Protein AF-A0AAN8TFN9-F1 (afdb_monomer)

Organism: Solanum bulbocastanum (NCBI:txid147425)

Radius of gyration: 27.23 Å; Cα contacts (8 Å, |Δi|>4): 64; chains: 1; bounding box: 57×59×62 Å

Sequence (134 aa):
MENHVVEDLFELTRYTKGKLPFRYFGVPITAKRLSAVDCEILVDKMVAKVKVWGLRDLSYVGRVHASRWRINTHSGETKNKKGKKIASKSLHYFPLKPRLQRLFMSTKTSTLMTWHKDERVDDGIMRHPADSMA

Mean predicted aligned error: 18.14 Å

Foldseek 3Di:
DPVVVVVVCCVVVVDDDDQDPDDDLQAGPDPDDDDPVSCVSVVVVVVVVVCVLVVDPQDPVRVCVPDQFHADPPPRDQADPVRDGHGDDDDDPDPVPVVVVVQCVDPVRVCVVCCCPPVDDPPVDDDDPVPDPD

Structure (mmCIF, N/CA/C/O backbone):
data_AF-A0AAN8TFN9-F1
#
_entry.id   AF-A0AAN8TFN9-F1
#
loop_
_atom_site.group_PDB
_atom_site.id
_atom_site.type_symbol
_atom_site.label_atom_id
_atom_site.label_alt_id
_atom_site.label_comp_id
_atom_site.label_asym_id
_atom_site.label_entity_id
_atom_site.label_seq_id
_atom_site.pdbx_PDB_ins_code
_atom_site.Cartn_x
_atom_site.Cartn_y
_atom_site.Cartn_z
_atom_site.occupancy
_atom_site.B_iso_or_equiv
_atom_site.auth_seq_id
_atom_site.auth_comp_id
_atom_site.auth_asym_id
_atom_site.auth_atom_id
_atom_site.pdbx_PDB_model_num
ATOM 1 N N . MET A 1 1 ? -20.508 29.455 14.347 1.00 45.94 1 MET A N 1
ATOM 2 C CA . MET A 1 1 ? -21.409 28.794 15.314 1.00 45.94 1 MET A CA 1
ATOM 3 C C . MET A 1 1 ? -20.756 27.641 16.079 1.00 45.94 1 MET A C 1
ATOM 5 O O . MET A 1 1 ? -21.313 27.253 17.080 1.00 45.94 1 MET A O 1
ATOM 9 N N . GLU A 1 2 ? -19.579 27.115 15.728 1.00 59.50 2 GLU A N 1
ATOM 10 C CA . GLU A 1 2 ? -19.020 25.947 16.451 1.00 59.50 2 GLU A CA 1
ATOM 11 C C . GLU A 1 2 ? -18.183 26.280 17.701 1.00 59.50 2 GLU A C 1
ATOM 13 O O . GLU A 1 2 ? -18.017 25.424 18.559 1.00 59.50 2 GLU A O 1
ATOM 18 N N . ASN A 1 3 ? -17.666 27.509 17.839 1.00 64.06 3 ASN A N 1
ATOM 19 C CA . ASN A 1 3 ? -16.722 27.830 18.921 1.00 64.06 3 ASN A CA 1
ATOM 20 C C . ASN A 1 3 ? -17.387 27.981 20.302 1.00 64.06 3 ASN A C 1
ATOM 22 O O . ASN A 1 3 ? -16.852 27.455 21.265 1.00 64.06 3 ASN A O 1
ATOM 26 N N . HIS A 1 4 ? -18.582 28.584 20.385 1.00 74.69 4 HIS A N 1
ATOM 27 C CA . HIS A 1 4 ? -19.282 28.778 21.667 1.00 74.69 4 HIS A CA 1
ATOM 28 C C . HIS A 1 4 ? -19.611 27.458 22.383 1.00 74.69 4 HIS A C 1
ATOM 30 O O . HIS A 1 4 ? -19.352 27.320 23.568 1.00 74.69 4 HIS A O 1
ATOM 36 N N . VAL A 1 5 ? -20.054 26.438 21.637 1.00 80.31 5 VAL A N 1
ATOM 37 C CA . VAL A 1 5 ? -20.330 25.096 22.180 1.00 80.31 5 VAL A CA 1
ATOM 38 C C . VAL A 1 5 ? -19.069 24.453 22.757 1.00 80.31 5 VAL A C 1
ATOM 40 O O . VAL A 1 5 ? -19.132 23.705 23.725 1.00 80.31 5 VAL A O 1
ATOM 43 N N . VAL A 1 6 ? -17.909 24.717 22.152 1.00 76.44 6 VAL A N 1
ATOM 44 C CA . VAL A 1 6 ? -16.627 24.174 22.607 1.00 76.44 6 VAL A CA 1
ATOM 45 C C . VAL A 1 6 ? -16.151 24.891 23.875 1.00 76.44 6 VAL A C 1
ATOM 47 O O . VAL A 1 6 ? -15.620 24.225 24.760 1.00 76.44 6 VAL A O 1
ATOM 50 N N . GLU A 1 7 ? -16.368 26.206 23.976 1.00 77.94 7 GLU A N 1
ATOM 51 C CA . GLU A 1 7 ? -16.127 26.999 25.191 1.00 77.94 7 GLU A CA 1
ATOM 52 C C . GLU A 1 7 ? -16.989 26.496 26.367 1.00 77.94 7 GLU A C 1
ATOM 54 O O . GLU A 1 7 ? -16.440 26.124 27.406 1.00 77.94 7 GLU A O 1
ATOM 59 N N . ASP A 1 8 ? -18.306 26.366 26.166 1.00 82.56 8 ASP A N 1
ATOM 60 C CA . ASP A 1 8 ? -19.257 25.916 27.197 1.00 82.56 8 ASP A CA 1
ATOM 61 C C . ASP A 1 8 ? -18.915 24.509 27.720 1.00 82.56 8 ASP A C 1
ATOM 63 O O . ASP A 1 8 ? -19.041 24.198 28.908 1.00 82.56 8 ASP A O 1
ATOM 67 N N . LEU A 1 9 ? -18.430 23.634 26.835 1.00 81.38 9 LEU A N 1
ATOM 68 C CA . LEU A 1 9 ? -18.046 22.267 27.180 1.00 81.38 9 LEU A CA 1
ATOM 69 C C . LEU A 1 9 ? -16.765 22.233 28.027 1.00 81.38 9 LEU A C 1
ATOM 71 O O . LEU A 1 9 ? -16.638 21.376 28.906 1.00 81.38 9 LEU A O 1
ATOM 75 N N . PHE A 1 10 ? -15.831 23.168 27.823 1.00 81.00 10 PHE A N 1
ATOM 76 C CA . PHE A 1 10 ? -14.652 23.299 28.686 1.00 81.00 10 PHE A CA 1
ATOM 77 C C . PHE A 1 10 ? -15.003 23.857 30.064 1.00 81.00 10 PHE A C 1
ATOM 79 O O . PHE A 1 10 ? -14.483 23.348 31.062 1.00 81.00 10 PHE A O 1
ATOM 86 N N . GLU A 1 11 ? -15.917 24.826 30.139 1.00 83.50 11 GLU A N 1
ATOM 87 C CA . GLU A 1 11 ? -16.397 25.357 31.420 1.00 83.50 11 GLU A CA 1
ATOM 88 C C . GLU A 1 11 ? -17.139 24.293 32.239 1.00 83.50 11 GLU A C 1
ATOM 90 O O . GLU A 1 11 ? -16.880 24.134 33.436 1.00 83.50 11 GLU A O 1
ATOM 95 N N . LEU A 1 12 ? -18.000 23.500 31.592 1.00 85.62 12 LEU A N 1
ATOM 96 C CA . LEU A 1 12 ? -18.797 22.472 32.262 1.00 85.62 12 LEU A CA 1
ATOM 97 C C . LEU A 1 12 ? -17.958 21.271 32.717 1.00 85.62 12 LEU A C 1
ATOM 99 O O . LEU A 1 12 ? -18.158 20.740 33.810 1.00 85.62 12 LEU A O 1
ATOM 103 N N . THR A 1 13 ? -17.024 20.816 31.879 1.00 86.00 13 THR A N 1
ATOM 104 C CA . THR A 1 13 ? -16.286 19.568 32.132 1.00 86.00 13 THR A CA 1
ATOM 105 C C . THR A 1 13 ? -14.965 19.769 32.876 1.00 86.00 13 THR A C 1
ATOM 107 O O . THR A 1 13 ? -14.385 18.791 33.345 1.00 86.00 13 THR A O 1
ATOM 110 N N . ARG A 1 14 ? -14.480 21.017 32.997 1.00 84.31 14 ARG A N 1
ATOM 111 C CA . ARG A 1 14 ? -13.170 21.397 33.571 1.00 84.31 14 ARG A CA 1
ATOM 112 C C . ARG A 1 14 ? -11.957 20.715 32.928 1.00 84.31 14 ARG A C 1
ATOM 114 O O . ARG A 1 14 ? -10.843 20.815 33.445 1.00 84.31 14 ARG A O 1
ATOM 121 N N . TYR A 1 15 ? -12.142 20.025 31.807 1.00 82.38 15 TYR A N 1
ATOM 122 C CA . TYR A 1 15 ? -11.042 19.442 31.056 1.00 82.38 15 TYR A CA 1
ATOM 123 C C . TYR A 1 15 ? -10.401 20.493 30.159 1.00 82.38 15 TYR A C 1
ATOM 125 O O . TYR A 1 15 ? -11.074 21.320 29.552 1.00 82.38 15 TYR A O 1
ATOM 133 N N . THR A 1 16 ? -9.077 20.439 30.036 1.00 76.56 16 THR A N 1
ATOM 134 C CA . THR A 1 16 ? -8.348 21.287 29.095 1.00 76.56 16 THR A CA 1
ATOM 135 C C . THR A 1 16 ? -8.307 20.633 27.718 1.00 76.56 16 THR A C 1
ATOM 137 O O . THR A 1 16 ? -8.216 19.409 27.577 1.00 76.56 16 THR A O 1
ATOM 140 N N . LYS A 1 17 ? -8.354 21.451 26.663 1.00 78.12 17 LYS A N 1
ATOM 141 C CA . LYS A 1 17 ? -8.195 20.973 25.287 1.00 78.12 17 LYS A CA 1
ATOM 142 C C . LYS A 1 17 ? -6.787 20.413 25.074 1.00 78.12 17 LYS A C 1
ATOM 144 O O . LYS A 1 17 ? -5.846 21.154 24.801 1.00 78.12 17 LYS A O 1
ATOM 149 N N . GLY A 1 18 ? -6.642 19.097 25.176 1.00 73.88 18 GLY A N 1
ATOM 150 C CA . GLY A 1 18 ? -5.388 18.405 24.889 1.00 73.88 18 GLY A CA 1
ATOM 151 C C . GLY A 1 18 ? -5.105 18.271 23.388 1.00 73.88 18 GLY A C 1
ATOM 152 O O . GLY A 1 18 ? -6.014 18.268 22.554 1.00 73.88 18 GLY A O 1
ATOM 153 N N . LYS A 1 19 ? -3.827 18.109 23.027 1.00 72.56 19 LYS A N 1
ATOM 154 C CA . LYS A 1 19 ? -3.415 17.674 21.683 1.00 72.56 19 LYS A CA 1
ATOM 155 C C . LYS A 1 19 ? -3.254 16.156 21.692 1.00 72.56 19 LYS A C 1
ATOM 157 O O . LYS A 1 19 ? -2.574 15.621 22.562 1.00 72.56 19 LYS A O 1
ATOM 162 N N . LEU A 1 20 ? -3.866 15.470 20.726 1.00 76.31 20 LEU A N 1
ATOM 163 C CA . LEU A 1 20 ? -3.787 14.013 20.624 1.00 76.31 20 LEU A CA 1
ATOM 164 C C . LEU A 1 20 ? -2.307 13.572 20.538 1.00 76.31 20 LEU A C 1
ATOM 166 O O . LEU A 1 20 ? -1.593 14.054 19.653 1.00 76.31 20 LEU A O 1
ATOM 170 N N . PRO A 1 21 ? -1.827 12.670 21.418 1.00 77.00 21 PRO A N 1
ATOM 171 C CA . PRO A 1 21 ? -0.413 12.291 21.462 1.00 77.00 21 PRO A CA 1
ATOM 172 C C . PRO A 1 21 ? -0.004 11.363 20.307 1.00 77.00 21 PRO A C 1
ATOM 174 O O . PRO A 1 21 ? 1.178 11.081 20.123 1.00 77.00 21 PRO A O 1
ATOM 177 N N . PHE A 1 22 ? -0.963 10.888 19.507 1.00 73.88 22 PHE A N 1
ATOM 178 C CA . PHE A 1 22 ? -0.708 9.961 18.412 1.00 73.88 22 PHE A CA 1
ATOM 179 C C . PHE A 1 22 ? -0.195 10.683 17.160 1.00 73.88 22 PHE A C 1
ATOM 181 O O . PHE A 1 22 ? -0.873 11.519 16.556 1.00 73.88 22 PHE A O 1
ATOM 188 N N . ARG A 1 23 ? 1.021 10.315 16.747 1.00 78.69 23 ARG A N 1
ATOM 189 C CA . ARG A 1 23 ? 1.664 10.766 15.508 1.00 78.69 23 ARG A CA 1
ATOM 190 C C . ARG A 1 23 ? 1.975 9.565 14.620 1.00 78.69 23 ARG A C 1
ATOM 192 O O . ARG A 1 23 ? 2.569 8.597 15.088 1.00 78.69 23 ARG A O 1
ATOM 199 N N . TYR A 1 24 ? 1.656 9.650 13.332 1.00 80.50 24 TYR A N 1
ATOM 200 C CA . TYR A 1 24 ? 2.025 8.644 12.335 1.00 80.50 24 TYR A CA 1
ATOM 201 C C . TYR A 1 24 ? 3.134 9.191 11.446 1.00 80.50 24 TYR A C 1
ATOM 203 O O . TYR A 1 24 ? 3.021 10.281 10.894 1.00 80.50 24 TYR A O 1
ATOM 211 N N . PHE A 1 25 ? 4.260 8.480 11.373 1.00 74.38 25 PHE A N 1
ATOM 212 C CA . PHE A 1 25 ? 5.480 8.972 10.721 1.00 74.38 25 PHE A CA 1
ATOM 213 C C . PHE A 1 25 ? 5.921 10.380 11.169 1.00 74.38 25 PHE A C 1
ATOM 215 O O . PHE A 1 25 ? 6.666 11.056 10.470 1.00 74.38 25 PHE A O 1
ATOM 222 N N . GLY A 1 26 ? 5.587 10.798 12.395 1.00 75.62 26 GLY A N 1
ATOM 223 C CA . GLY A 1 26 ? 5.920 12.122 12.944 1.00 75.62 26 GLY A CA 1
ATOM 224 C C . GLY A 1 26 ? 4.886 13.215 12.657 1.00 75.62 26 GLY A C 1
ATOM 225 O O . GLY A 1 26 ? 4.952 14.265 13.298 1.00 75.62 26 GLY A O 1
ATOM 226 N N . VAL A 1 27 ? 3.907 12.931 11.796 1.00 80.38 27 VAL A N 1
ATOM 227 C CA . VAL A 1 27 ? 2.790 13.814 11.444 1.00 80.38 27 VAL A CA 1
ATOM 228 C C . VAL A 1 27 ? 1.629 13.582 12.423 1.00 80.38 27 VAL A C 1
ATOM 230 O O . VAL A 1 27 ? 1.332 12.425 12.743 1.00 80.38 27 VAL A O 1
ATOM 233 N N . PRO A 1 28 ? 0.983 14.635 12.956 1.00 77.94 28 PRO A N 1
ATOM 234 C CA . PRO A 1 28 ? -0.167 14.481 13.843 1.00 77.94 28 PRO A CA 1
ATOM 235 C C . PRO A 1 28 ? -1.348 13.825 13.112 1.00 77.94 28 PRO A C 1
ATOM 237 O O . PRO A 1 28 ? -1.711 14.229 12.010 1.00 77.94 28 PRO A O 1
ATOM 240 N N . ILE A 1 29 ? -1.961 12.814 13.733 1.00 76.69 29 ILE A N 1
ATOM 241 C CA . ILE A 1 29 ? -3.156 12.162 13.183 1.00 76.69 29 ILE A CA 1
ATOM 242 C C . ILE A 1 29 ? -4.369 12.990 13.613 1.00 76.69 29 ILE A C 1
ATOM 244 O O . ILE A 1 29 ? -4.888 12.828 14.715 1.00 76.69 29 ILE A O 1
ATOM 248 N N . THR A 1 30 ? -4.796 13.927 12.771 1.00 75.31 30 THR A N 1
ATOM 249 C CA . THR A 1 30 ? -5.973 14.768 13.028 1.00 75.31 30 THR A CA 1
ATOM 250 C C . THR A 1 30 ? -6.972 14.657 11.888 1.00 75.31 30 THR A C 1
ATOM 252 O O . THR A 1 30 ? -6.570 14.556 10.737 1.00 75.31 30 THR A O 1
ATOM 255 N N . ALA A 1 31 ? -8.269 14.768 12.186 1.00 71.06 31 ALA A N 1
ATOM 256 C CA . ALA A 1 31 ? -9.323 14.824 11.163 1.00 71.06 31 ALA A CA 1
ATOM 257 C C . ALA A 1 31 ? -9.297 16.122 10.325 1.00 71.06 31 ALA A C 1
ATOM 259 O O . ALA A 1 31 ? -10.002 16.243 9.327 1.00 71.06 31 ALA A O 1
ATOM 260 N N . LYS A 1 32 ? -8.490 17.109 10.735 1.00 75.69 32 LYS A N 1
ATOM 261 C CA . LYS A 1 32 ? -8.277 18.359 10.003 1.00 75.69 32 LYS A CA 1
ATOM 262 C C . LYS A 1 32 ? -7.329 18.136 8.826 1.00 75.69 32 LYS A C 1
ATOM 264 O O . LYS A 1 32 ? -6.440 17.290 8.891 1.00 75.69 32 LYS A O 1
ATOM 269 N N . ARG A 1 33 ? -7.494 18.939 7.770 1.00 75.88 33 ARG A N 1
ATOM 270 C CA . ARG A 1 33 ? -6.566 18.957 6.630 1.00 75.88 33 ARG A CA 1
ATOM 271 C C . ARG A 1 33 ? -5.158 19.292 7.128 1.00 75.88 33 ARG A C 1
ATOM 273 O O . ARG A 1 33 ? -4.980 20.290 7.820 1.00 75.88 33 ARG A O 1
ATOM 280 N N . LEU A 1 34 ? -4.189 18.451 6.770 1.00 77.75 34 LEU A N 1
ATOM 281 C CA . LEU A 1 34 ? -2.779 18.656 7.096 1.00 77.75 34 LEU A CA 1
ATOM 282 C C . LEU A 1 34 ? -2.253 19.909 6.392 1.00 77.75 34 LEU A C 1
ATOM 284 O O . LEU A 1 34 ? -2.520 20.108 5.202 1.00 77.75 34 LEU A O 1
ATOM 288 N N . SER A 1 35 ? -1.519 20.747 7.124 1.00 81.12 35 SER A N 1
ATOM 289 C CA . SER A 1 35 ? -0.828 21.898 6.541 1.00 81.12 35 SER A CA 1
ATOM 290 C C . SER A 1 35 ? 0.480 21.463 5.874 1.00 81.12 35 SER A C 1
ATOM 292 O O . SER A 1 35 ? 1.017 20.398 6.177 1.00 81.12 35 SER A O 1
ATOM 294 N N . ALA A 1 36 ? 1.028 22.294 4.981 1.00 80.94 36 ALA A N 1
ATOM 295 C CA . ALA A 1 36 ? 2.335 22.025 4.375 1.00 80.94 36 ALA A CA 1
ATOM 296 C C . ALA A 1 36 ? 3.436 21.861 5.441 1.00 80.94 36 ALA A C 1
ATOM 298 O O . ALA A 1 36 ? 4.255 20.954 5.346 1.00 80.94 36 ALA A O 1
ATOM 299 N N . VAL A 1 37 ? 3.370 22.659 6.513 1.00 82.31 37 VAL A N 1
ATOM 300 C CA . VAL A 1 37 ? 4.305 22.608 7.648 1.00 82.31 37 VAL A CA 1
ATOM 301 C C . VAL A 1 37 ? 4.239 21.263 8.380 1.00 82.31 37 VAL A C 1
ATOM 303 O O . VAL A 1 37 ? 5.268 20.736 8.797 1.00 82.31 37 VAL A O 1
ATOM 306 N N . ASP A 1 38 ? 3.052 20.658 8.501 1.00 78.75 38 ASP A N 1
ATOM 307 C CA . ASP A 1 38 ? 2.906 19.333 9.121 1.00 78.75 38 ASP A CA 1
ATOM 308 C C . ASP A 1 38 ? 3.566 18.222 8.284 1.00 78.75 38 ASP A C 1
ATOM 310 O O . ASP A 1 38 ? 3.974 17.191 8.830 1.00 78.75 38 ASP A O 1
ATOM 314 N N . CYS A 1 39 ? 3.690 18.430 6.969 1.00 83.69 39 CYS A N 1
ATOM 315 C CA . CYS A 1 39 ? 4.304 17.487 6.037 1.00 83.69 39 CYS A CA 1
ATOM 316 C C . CYS A 1 39 ? 5.836 17.584 5.983 1.00 83.69 39 CYS A C 1
ATOM 318 O O . CYS A 1 39 ? 6.459 16.611 5.560 1.00 83.69 39 CYS A O 1
ATOM 320 N N . GLU A 1 40 ? 6.455 18.674 6.447 1.00 86.75 40 GLU A N 1
ATOM 321 C CA . GLU A 1 40 ? 7.922 18.849 6.432 1.00 86.75 40 GLU A CA 1
ATOM 322 C C . GLU A 1 40 ? 8.642 17.689 7.131 1.00 86.75 40 GLU A C 1
ATOM 324 O O . GLU A 1 40 ? 9.561 17.087 6.586 1.00 86.75 40 GLU A O 1
ATOM 329 N N . ILE A 1 41 ? 8.123 17.245 8.282 1.00 84.88 41 ILE A N 1
ATOM 330 C CA . ILE A 1 41 ? 8.678 16.107 9.034 1.00 84.88 41 ILE A CA 1
ATOM 331 C C . ILE A 1 41 ? 8.655 14.812 8.205 1.00 84.88 41 ILE A C 1
ATOM 333 O O . ILE A 1 41 ? 9.537 13.955 8.332 1.00 84.88 41 ILE A O 1
ATOM 337 N N . LEU A 1 42 ? 7.621 14.629 7.383 1.00 85.44 42 LEU A N 1
ATOM 338 C CA . LEU A 1 42 ? 7.509 13.468 6.507 1.00 85.44 42 LEU A CA 1
ATOM 339 C C . LEU A 1 42 ? 8.496 13.575 5.343 1.00 85.44 42 LEU A C 1
ATOM 341 O O . LEU A 1 42 ? 9.171 12.589 5.034 1.00 85.44 42 LEU A O 1
ATOM 345 N N . VAL A 1 43 ? 8.599 14.758 4.736 1.00 87.88 43 VAL A N 1
ATOM 346 C CA . VAL A 1 43 ? 9.547 15.050 3.656 1.00 87.88 43 VAL A CA 1
ATOM 347 C C . VAL A 1 43 ? 10.974 14.826 4.140 1.00 87.88 43 VAL A C 1
ATOM 349 O O . VAL A 1 43 ? 11.695 14.056 3.513 1.00 87.88 43 VAL A O 1
ATOM 352 N N . ASP A 1 44 ? 11.356 15.353 5.299 1.00 89.62 44 ASP A N 1
ATOM 353 C CA . ASP A 1 44 ? 12.679 15.151 5.894 1.00 89.62 44 ASP A CA 1
ATOM 354 C C . ASP A 1 44 ? 13.006 13.672 6.104 1.00 89.62 44 ASP A C 1
ATOM 356 O O . ASP A 1 44 ? 14.112 13.219 5.801 1.00 89.62 44 ASP A O 1
ATOM 360 N N . LYS A 1 45 ? 12.037 12.874 6.564 1.00 85.81 45 LYS A N 1
ATOM 361 C CA . LYS A 1 45 ? 12.217 11.421 6.721 1.00 85.81 45 LYS A CA 1
ATOM 362 C C . LYS A 1 45 ? 12.393 10.713 5.386 1.00 85.81 45 LYS A C 1
ATOM 364 O O . LYS A 1 45 ? 13.219 9.801 5.287 1.00 85.81 45 LYS A O 1
ATOM 369 N N . MET A 1 46 ? 11.634 11.108 4.366 1.00 88.44 46 MET A N 1
ATOM 370 C CA . MET A 1 46 ? 11.798 10.579 3.012 1.00 88.44 46 MET A CA 1
ATOM 371 C C . MET A 1 46 ? 13.163 10.971 2.443 1.00 88.44 46 MET A C 1
ATOM 373 O O . MET A 1 46 ? 13.888 10.102 1.964 1.00 88.44 46 MET A O 1
ATOM 377 N N . VAL A 1 47 ? 13.557 12.237 2.575 1.00 88.25 47 VAL A N 1
ATOM 378 C CA . VAL A 1 47 ? 14.847 12.773 2.127 1.00 88.25 47 VAL A CA 1
ATOM 379 C C . VAL A 1 47 ? 16.001 12.079 2.842 1.00 88.25 47 VAL A C 1
ATOM 381 O O . VAL A 1 47 ? 16.947 11.651 2.186 1.00 88.25 47 VAL A O 1
ATOM 384 N N . ALA A 1 48 ? 15.928 11.892 4.159 1.00 83.75 48 ALA A N 1
ATOM 385 C CA . ALA A 1 48 ? 16.936 11.159 4.919 1.00 83.75 48 ALA A CA 1
ATOM 386 C C . ALA A 1 48 ? 17.068 9.714 4.421 1.00 83.75 48 ALA A C 1
ATOM 388 O O . ALA A 1 48 ? 18.178 9.220 4.230 1.00 83.75 48 ALA A O 1
ATOM 389 N N . LYS A 1 49 ? 15.946 9.044 4.137 1.00 79.19 49 LYS A N 1
ATOM 390 C CA . LYS A 1 49 ? 15.946 7.674 3.612 1.00 79.19 49 LYS A CA 1
ATOM 391 C C . LYS A 1 49 ? 16.524 7.595 2.196 1.00 79.19 49 LYS A C 1
ATOM 393 O O . LYS A 1 49 ? 17.311 6.694 1.916 1.00 79.19 49 LYS A O 1
ATOM 398 N N . VAL A 1 50 ? 16.205 8.568 1.342 1.00 81.94 50 VAL A N 1
ATOM 399 C CA . VAL A 1 50 ? 16.793 8.717 0.002 1.00 81.94 50 VAL A CA 1
ATOM 400 C C . VAL A 1 50 ? 18.295 8.977 0.094 1.00 81.94 50 VAL A C 1
ATOM 402 O O . VAL A 1 50 ? 19.058 8.320 -0.602 1.00 81.94 50 VAL A O 1
ATOM 405 N N . LYS A 1 51 ? 18.745 9.862 0.991 1.00 77.56 51 LYS A N 1
ATOM 406 C CA . LYS A 1 51 ? 20.173 10.122 1.228 1.00 77.56 51 LYS A CA 1
ATOM 407 C C . LYS A 1 51 ? 20.898 8.876 1.735 1.00 77.56 51 LYS A C 1
ATOM 409 O O . LYS A 1 51 ? 21.980 8.583 1.251 1.00 77.56 51 LYS A O 1
ATOM 414 N N . VAL A 1 52 ? 20.301 8.095 2.638 1.00 70.38 52 VAL A N 1
ATOM 415 C CA . VAL A 1 52 ? 20.871 6.811 3.095 1.00 70.38 52 VAL A CA 1
ATOM 416 C C . VAL A 1 52 ? 21.001 5.805 1.946 1.00 70.38 52 VAL A C 1
ATOM 418 O O . VAL A 1 52 ? 21.991 5.078 1.885 1.00 70.38 52 VAL A O 1
ATOM 421 N N . TRP A 1 53 ? 20.032 5.766 1.030 1.00 62.91 53 TRP A N 1
ATOM 422 C CA . TRP A 1 53 ? 20.105 4.944 -0.182 1.00 62.91 53 TRP A CA 1
ATOM 423 C C . TRP A 1 53 ? 21.068 5.498 -1.239 1.00 62.91 53 TRP A C 1
ATOM 425 O O . TRP A 1 53 ? 21.587 4.721 -2.031 1.00 62.91 53 TRP A O 1
ATOM 435 N N . GLY A 1 54 ? 21.310 6.810 -1.254 1.00 64.69 54 GLY A N 1
ATOM 436 C CA . GLY A 1 54 ? 22.201 7.480 -2.204 1.00 64.69 54 GLY A CA 1
ATOM 437 C C . GLY A 1 54 ? 23.668 7.554 -1.768 1.00 64.69 54 GLY A C 1
ATOM 438 O O . GLY A 1 54 ? 24.540 7.580 -2.625 1.00 64.69 54 GLY A O 1
ATOM 439 N N . LEU A 1 55 ? 23.949 7.579 -0.460 1.00 58.34 55 LEU A N 1
ATOM 440 C CA . LEU A 1 55 ? 25.299 7.721 0.115 1.00 58.34 55 LEU A CA 1
ATOM 441 C C . LEU A 1 55 ? 25.966 6.390 0.469 1.00 58.34 55 LEU A C 1
ATOM 443 O O . LEU A 1 55 ? 27.163 6.353 0.743 1.00 58.34 55 LEU A O 1
ATOM 447 N N . ARG A 1 56 ? 25.212 5.289 0.494 1.00 56.00 56 ARG A N 1
ATOM 448 C CA . ARG A 1 56 ? 25.813 3.959 0.533 1.00 56.00 56 ARG A CA 1
ATOM 449 C C . ARG A 1 56 ? 26.041 3.555 -0.906 1.00 56.00 56 ARG A C 1
ATOM 451 O O . ARG A 1 56 ? 25.068 3.385 -1.633 1.00 56.00 56 ARG A O 1
ATOM 458 N N . ASP A 1 57 ? 27.297 3.363 -1.294 1.00 60.38 57 ASP A N 1
ATOM 459 C CA . ASP A 1 57 ? 27.623 2.519 -2.436 1.00 60.38 57 ASP A CA 1
ATOM 460 C C . ASP A 1 57 ? 26.900 1.190 -2.230 1.00 60.38 57 ASP A C 1
ATOM 462 O O . ASP A 1 57 ? 27.335 0.330 -1.460 1.00 60.38 57 ASP A O 1
ATOM 466 N N . LEU A 1 58 ? 25.716 1.062 -2.835 1.00 57.31 58 LEU A N 1
ATOM 467 C CA . LEU A 1 58 ? 24.936 -0.155 -2.759 1.00 57.31 58 LEU A CA 1
ATOM 468 C C . LEU A 1 58 ? 25.875 -1.263 -3.225 1.00 57.31 58 LEU A C 1
ATOM 470 O O . LEU A 1 58 ? 26.405 -1.215 -4.342 1.00 57.31 58 LEU A O 1
ATOM 474 N N . SER A 1 59 ? 26.076 -2.262 -2.363 1.00 64.56 59 SER A N 1
ATOM 475 C CA . SER A 1 59 ? 26.783 -3.473 -2.758 1.00 64.56 59 SER A CA 1
ATOM 476 C C . SER A 1 59 ? 26.150 -4.010 -4.044 1.00 64.56 59 SER A C 1
ATOM 478 O O . SER A 1 59 ? 24.994 -3.707 -4.359 1.00 64.56 59 SER A O 1
ATOM 480 N N . TYR A 1 60 ? 26.888 -4.803 -4.817 1.00 62.72 60 TYR A N 1
ATOM 481 C CA . TYR A 1 60 ? 26.386 -5.356 -6.080 1.00 62.72 60 TYR A CA 1
ATOM 482 C C . TYR A 1 60 ? 24.959 -5.933 -5.950 1.00 62.72 60 TYR A C 1
ATOM 484 O O . TYR A 1 60 ? 24.086 -5.631 -6.762 1.00 62.72 60 TYR A O 1
ATOM 492 N N . VAL A 1 61 ? 24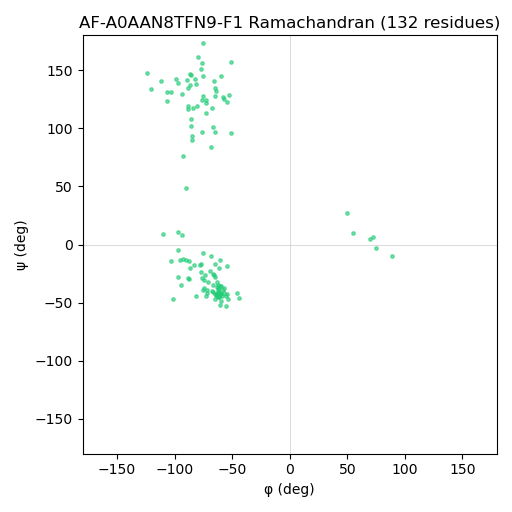.686 -6.643 -4.848 1.00 59.66 61 VAL A N 1
ATOM 493 C CA . VAL A 1 61 ? 23.358 -7.169 -4.493 1.00 59.66 61 VAL A CA 1
ATOM 494 C C . VAL A 1 61 ? 22.325 -6.058 -4.292 1.00 59.66 61 VAL A C 1
ATOM 496 O O . VAL A 1 61 ? 21.221 -6.161 -4.820 1.00 59.66 61 VAL A O 1
ATOM 499 N N . GLY A 1 62 ? 22.674 -4.983 -3.581 1.00 65.19 62 GLY A N 1
ATOM 500 C CA . GLY A 1 62 ? 21.812 -3.815 -3.398 1.00 65.19 62 GLY A CA 1
ATOM 501 C C . GLY A 1 62 ? 21.419 -3.165 -4.725 1.00 65.19 62 GLY A C 1
ATOM 502 O O . GLY A 1 62 ? 20.240 -2.883 -4.938 1.00 65.19 62 GLY A O 1
ATOM 503 N N . ARG A 1 63 ? 22.370 -2.988 -5.655 1.00 64.19 63 ARG A N 1
ATOM 504 C CA . ARG A 1 63 ? 22.096 -2.418 -6.990 1.00 64.19 63 ARG A CA 1
ATOM 505 C C . ARG A 1 63 ? 21.192 -3.323 -7.823 1.00 64.19 63 ARG A C 1
ATOM 507 O O . ARG A 1 63 ? 20.244 -2.833 -8.433 1.00 64.19 63 ARG A O 1
ATOM 514 N N . VAL A 1 64 ? 21.438 -4.633 -7.799 1.00 63.03 64 VAL A N 1
ATOM 515 C CA . VAL A 1 64 ? 20.600 -5.622 -8.497 1.00 63.03 64 VAL A CA 1
ATOM 516 C C . VAL A 1 64 ? 19.175 -5.640 -7.933 1.00 63.03 64 VAL A C 1
ATOM 518 O O . VAL A 1 64 ? 18.221 -5.671 -8.709 1.00 63.03 64 VAL A O 1
ATOM 521 N N . HIS A 1 65 ? 19.007 -5.563 -6.610 1.00 62.16 65 HIS A N 1
ATOM 522 C CA . HIS A 1 65 ? 17.682 -5.568 -5.980 1.00 62.16 65 HIS A CA 1
ATOM 523 C C . HIS A 1 65 ? 16.916 -4.247 -6.147 1.00 62.16 65 HIS A C 1
ATOM 525 O O . HIS A 1 65 ? 15.689 -4.263 -6.215 1.00 62.16 65 HIS A O 1
ATOM 531 N N . ALA A 1 66 ? 17.619 -3.113 -6.230 1.00 62.59 66 ALA A N 1
ATOM 532 C CA . ALA A 1 66 ? 17.015 -1.811 -6.518 1.00 62.59 66 ALA A CA 1
ATOM 533 C C . ALA A 1 66 ? 16.659 -1.648 -8.007 1.00 62.59 66 ALA A C 1
ATOM 535 O O . ALA A 1 66 ? 15.721 -0.930 -8.359 1.00 62.59 66 ALA A O 1
ATOM 536 N N . SER A 1 67 ? 17.397 -2.312 -8.902 1.00 66.44 67 SER A N 1
ATOM 537 C CA . SER A 1 67 ? 17.142 -2.245 -10.336 1.00 66.44 67 SER A CA 1
ATOM 538 C C . SER A 1 67 ? 15.880 -3.024 -10.725 1.00 66.44 67 SER A C 1
ATOM 540 O O . SER A 1 67 ? 15.755 -4.225 -10.499 1.00 66.44 67 SER A O 1
ATOM 542 N N . ARG A 1 68 ? 14.939 -2.345 -11.393 1.00 71.38 68 ARG A N 1
ATOM 543 C CA . ARG A 1 68 ? 13.714 -2.963 -11.939 1.00 71.38 68 ARG A CA 1
ATOM 544 C C . ARG A 1 68 ? 14.001 -3.984 -13.052 1.00 71.38 68 ARG A C 1
ATOM 546 O O . ARG A 1 68 ? 13.140 -4.789 -13.401 1.00 71.38 68 ARG A O 1
ATOM 553 N N . TRP A 1 69 ? 15.203 -3.948 -13.623 1.00 79.31 69 TRP A N 1
ATOM 554 C CA . TRP A 1 69 ? 15.636 -4.784 -14.737 1.00 79.31 69 TRP A CA 1
ATOM 555 C C . TRP A 1 69 ? 16.706 -5.766 -14.278 1.00 79.31 69 TRP A C 1
ATOM 557 O O . TRP A 1 69 ? 17.592 -5.413 -13.511 1.00 79.31 69 TRP A O 1
ATOM 567 N N . ARG A 1 70 ? 16.648 -6.995 -14.781 1.00 76.69 70 ARG A N 1
ATOM 568 C CA . ARG A 1 70 ? 17.652 -8.024 -14.544 1.00 76.69 70 ARG A CA 1
ATOM 569 C C . ARG A 1 70 ? 18.981 -7.593 -15.168 1.00 76.69 70 ARG A C 1
ATOM 571 O O . ARG A 1 70 ? 19.030 -7.286 -16.358 1.00 76.69 70 ARG A O 1
ATOM 578 N N . ILE A 1 71 ? 20.041 -7.622 -14.370 1.00 78.19 71 ILE A N 1
ATOM 579 C CA . ILE A 1 71 ? 21.418 -7.373 -14.807 1.00 78.19 71 ILE A CA 1
ATOM 580 C C . ILE A 1 71 ? 22.099 -8.723 -15.059 1.00 78.19 71 ILE A C 1
ATOM 582 O O . ILE A 1 71 ? 21.888 -9.678 -14.307 1.00 78.19 71 ILE A O 1
ATOM 586 N N . ASN A 1 72 ? 22.886 -8.829 -16.128 1.00 73.75 72 ASN A N 1
ATOM 587 C CA . ASN A 1 72 ? 23.729 -9.996 -16.364 1.00 73.75 72 ASN A CA 1
ATOM 588 C C . ASN A 1 72 ? 24.951 -9.960 -15.429 1.00 73.75 72 ASN A C 1
ATOM 590 O O . ASN A 1 72 ? 25.666 -8.963 -15.380 1.00 73.75 72 ASN A O 1
ATOM 594 N N . THR A 1 73 ? 25.203 -11.045 -14.697 1.00 69.50 73 THR A N 1
ATOM 595 C CA . THR A 1 73 ? 26.303 -11.145 -13.724 1.00 69.50 73 THR A CA 1
ATOM 596 C C . THR A 1 73 ? 27.692 -11.096 -14.346 1.00 69.50 73 THR A C 1
ATOM 598 O O . THR A 1 73 ? 28.625 -10.671 -13.676 1.00 69.50 73 THR A O 1
ATOM 601 N N . HIS A 1 74 ? 27.834 -11.493 -15.611 1.00 69.75 74 HIS A N 1
ATOM 602 C CA . HIS A 1 74 ? 29.125 -11.546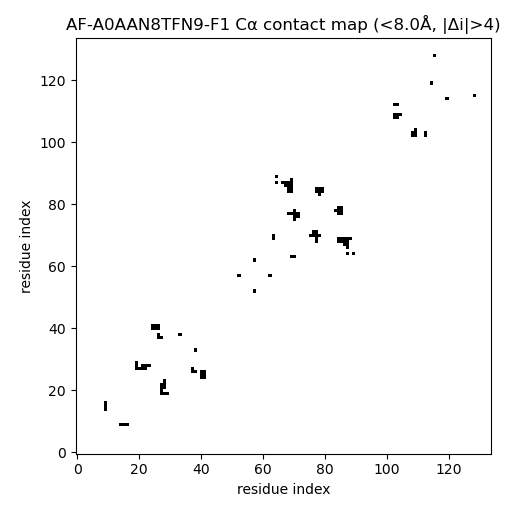 -16.295 1.00 69.75 74 HIS A CA 1
ATOM 603 C C . HIS A 1 74 ? 29.427 -10.286 -17.111 1.00 69.75 74 HIS A C 1
ATOM 605 O O . HIS A 1 74 ? 30.581 -9.884 -17.170 1.00 69.75 74 HIS A O 1
ATOM 611 N N . SER A 1 75 ? 28.417 -9.653 -17.722 1.00 72.31 75 SER A N 1
ATOM 612 C CA . SER A 1 75 ? 28.623 -8.445 -18.544 1.00 72.31 75 SER A CA 1
ATOM 613 C C . SER A 1 75 ? 28.229 -7.135 -17.858 1.00 72.31 75 SER A C 1
ATOM 615 O O . SER A 1 75 ? 28.568 -6.066 -18.350 1.00 72.31 75 SER A O 1
ATOM 617 N N . GLY A 1 76 ? 27.490 -7.182 -16.743 1.00 71.06 76 GLY A N 1
ATOM 618 C CA . GLY A 1 76 ? 26.956 -5.983 -16.085 1.00 71.06 76 GLY A CA 1
ATOM 619 C C . GLY A 1 76 ? 25.844 -5.278 -16.875 1.00 71.06 76 GLY A C 1
ATOM 620 O O . GLY A 1 76 ? 25.353 -4.229 -16.457 1.00 71.06 76 GLY A O 1
ATOM 621 N N . GLU A 1 77 ? 25.404 -5.843 -18.000 1.00 76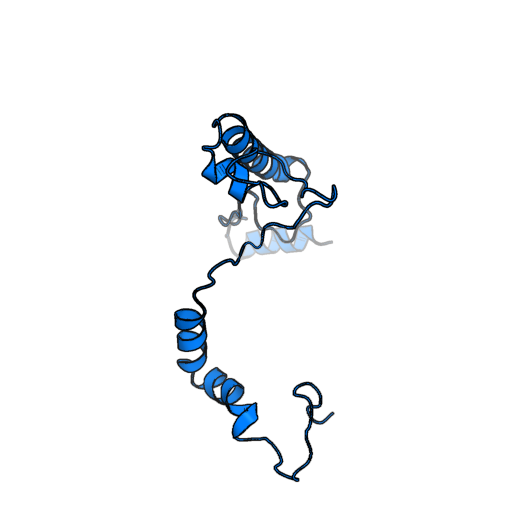.00 77 GLU A N 1
ATOM 622 C CA . GLU A 1 77 ? 24.420 -5.221 -18.882 1.00 76.00 77 GLU A CA 1
ATOM 623 C C . GLU A 1 77 ? 22.976 -5.532 -18.464 1.00 76.00 77 GLU A C 1
ATOM 625 O O . GLU A 1 77 ? 22.648 -6.623 -17.993 1.00 76.00 77 GLU A O 1
ATOM 630 N N . THR A 1 78 ? 22.078 -4.571 -18.697 1.00 71.06 78 THR A N 1
ATOM 631 C CA . THR A 1 78 ? 20.622 -4.720 -18.477 1.00 71.06 78 THR A CA 1
ATOM 632 C C . THR A 1 78 ? 19.875 -5.239 -19.706 1.00 71.06 78 THR A C 1
ATOM 634 O O . THR A 1 78 ? 18.697 -5.598 -19.626 1.00 71.06 78 THR A O 1
ATOM 637 N N . LYS A 1 79 ? 20.537 -5.236 -20.866 1.00 79.25 79 LYS A N 1
ATOM 638 C CA . LYS A 1 79 ? 19.984 -5.694 -22.137 1.00 79.25 79 LYS A CA 1
ATOM 639 C C . LYS A 1 79 ? 20.457 -7.115 -22.402 1.00 79.25 79 LYS A C 1
ATOM 641 O O . LYS A 1 79 ? 21.591 -7.474 -22.112 1.00 79.25 79 LYS A O 1
ATOM 646 N N . ASN A 1 80 ? 19.580 -7.932 -22.967 1.00 77.81 80 ASN A N 1
ATOM 647 C CA . ASN A 1 80 ? 19.993 -9.214 -23.517 1.00 77.81 80 ASN A CA 1
ATOM 648 C C . ASN A 1 80 ? 20.725 -9.017 -24.860 1.00 77.81 80 ASN A C 1
ATOM 650 O O . ASN A 1 80 ? 20.701 -7.931 -25.436 1.00 77.81 80 ASN A O 1
ATOM 654 N N . LYS A 1 81 ? 21.287 -10.099 -25.416 1.00 76.06 81 LYS A N 1
ATOM 655 C CA . LYS A 1 81 ? 21.929 -10.106 -26.749 1.00 76.06 81 LYS A CA 1
ATOM 656 C C . LYS A 1 81 ? 21.023 -9.592 -27.886 1.00 76.06 81 LYS A C 1
ATOM 658 O O . LYS A 1 81 ? 21.513 -9.238 -28.945 1.00 76.06 81 LYS A O 1
ATOM 663 N N . LYS A 1 82 ? 19.700 -9.549 -27.672 1.00 81.50 82 LYS A N 1
ATOM 664 C CA . LYS A 1 82 ? 18.687 -9.024 -28.606 1.00 81.50 82 LYS A CA 1
ATOM 665 C C . LYS A 1 82 ? 18.288 -7.566 -28.298 1.00 81.50 82 LYS A C 1
ATOM 667 O O . LYS A 1 82 ? 17.268 -7.098 -28.794 1.00 81.50 82 LYS A O 1
ATOM 672 N N . GLY A 1 83 ? 19.013 -6.871 -27.417 1.00 81.31 83 GLY A N 1
ATOM 673 C CA . GLY A 1 83 ? 18.773 -5.476 -27.027 1.00 81.31 83 GLY A CA 1
ATOM 674 C C . GLY A 1 83 ? 17.587 -5.232 -26.080 1.00 81.31 83 GLY A C 1
ATOM 675 O O . GLY A 1 83 ? 17.381 -4.096 -25.645 1.00 81.31 83 GLY A O 1
ATOM 676 N N . LYS A 1 84 ? 16.811 -6.263 -25.723 1.00 83.25 84 LYS A N 1
ATOM 677 C CA . LYS A 1 84 ? 15.623 -6.148 -24.859 1.00 83.25 84 LYS A CA 1
ATOM 678 C C . LYS A 1 84 ? 16.006 -6.233 -23.381 1.00 83.25 84 LYS A C 1
ATOM 680 O O . LYS A 1 84 ? 16.795 -7.092 -22.987 1.00 83.25 84 LYS A O 1
ATOM 685 N N . LYS A 1 85 ? 15.405 -5.374 -22.552 1.00 83.12 85 LYS A N 1
ATOM 686 C CA . LYS A 1 85 ? 15.530 -5.432 -21.087 1.00 83.12 85 LYS A CA 1
ATOM 687 C C . LYS A 1 85 ? 14.563 -6.472 -20.521 1.00 83.12 85 LYS A C 1
ATOM 689 O O . LYS A 1 85 ? 13.417 -6.552 -20.957 1.00 83.12 85 LYS A O 1
ATOM 694 N N . ILE A 1 86 ? 15.022 -7.265 -19.556 1.00 80.62 86 ILE A N 1
ATOM 695 C CA . ILE A 1 86 ? 14.208 -8.285 -18.875 1.00 80.62 86 ILE A CA 1
ATOM 696 C C . ILE A 1 86 ? 13.899 -7.775 -1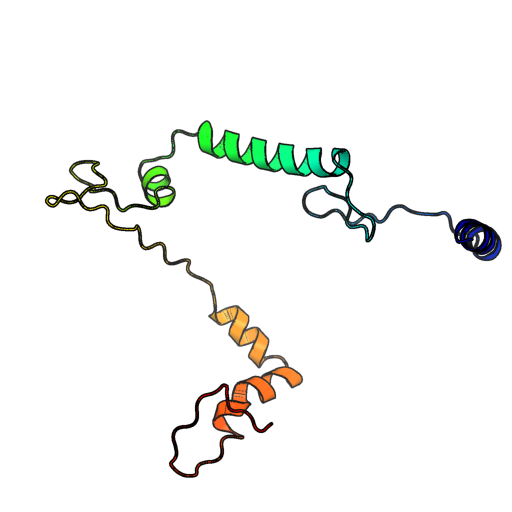7.473 1.00 80.62 86 ILE A C 1
ATOM 698 O O . ILE A 1 86 ? 14.808 -7.318 -16.790 1.00 80.62 86 ILE A O 1
ATOM 702 N N . ALA A 1 87 ? 12.643 -7.815 -17.033 1.00 79.25 87 ALA A N 1
ATOM 703 C CA . ALA A 1 87 ? 12.282 -7.364 -15.689 1.00 79.25 87 ALA A CA 1
ATOM 704 C C . ALA A 1 87 ? 12.907 -8.264 -14.606 1.00 79.25 87 ALA A C 1
ATOM 706 O O . ALA A 1 87 ? 12.963 -9.488 -14.761 1.00 79.25 87 ALA A O 1
ATOM 707 N N . SER A 1 88 ? 13.364 -7.659 -13.509 1.00 76.81 88 SER A N 1
ATOM 708 C CA . SER A 1 88 ? 13.785 -8.395 -12.315 1.00 76.81 88 SER A CA 1
ATOM 709 C C . SER A 1 88 ? 12.541 -8.937 -11.608 1.00 76.81 88 SER A C 1
ATOM 711 O O . SER A 1 88 ? 11.628 -8.179 -11.278 1.00 76.81 88 SER A O 1
ATOM 713 N N . LYS A 1 89 ? 12.461 -10.259 -11.421 1.00 74.62 89 LYS A N 1
ATOM 714 C CA . LYS A 1 89 ? 11.347 -10.895 -10.707 1.00 74.62 89 LYS A CA 1
ATOM 715 C C . LYS A 1 89 ? 11.641 -10.872 -9.208 1.00 74.62 89 LYS A C 1
ATOM 717 O O . LYS A 1 89 ? 12.237 -11.807 -8.683 1.00 74.62 89 LYS A O 1
ATOM 722 N N . SER A 1 90 ? 11.216 -9.811 -8.530 1.00 63.81 90 SER A N 1
ATOM 723 C CA . SER A 1 90 ? 11.258 -9.738 -7.067 1.00 63.81 90 SER A CA 1
ATOM 724 C C . SER A 1 90 ? 10.003 -10.383 -6.478 1.00 63.81 90 SER A C 1
ATOM 726 O O . SER A 1 90 ? 8.926 -9.785 -6.487 1.00 63.81 90 SER A O 1
ATOM 728 N N . LEU A 1 91 ? 10.128 -11.612 -5.972 1.00 65.25 91 LEU A N 1
ATOM 729 C CA . LEU A 1 91 ? 9.081 -12.247 -5.174 1.00 65.25 91 LEU A CA 1
ATOM 730 C C . LEU A 1 91 ? 9.257 -11.803 -3.718 1.00 65.25 91 LEU A C 1
ATOM 732 O O . LEU A 1 91 ? 10.192 -12.225 -3.043 1.00 65.25 91 LEU A O 1
ATOM 736 N N . HIS A 1 92 ? 8.367 -10.950 -3.222 1.00 68.06 92 HIS A N 1
ATOM 737 C CA . HIS A 1 92 ? 8.338 -10.652 -1.796 1.00 68.06 92 HIS A CA 1
ATOM 738 C C . HIS A 1 92 ? 7.762 -11.871 -1.071 1.00 68.06 92 HIS A C 1
ATOM 740 O O . HIS A 1 92 ? 6.589 -12.201 -1.250 1.00 68.06 92 HIS A O 1
ATOM 746 N N . TYR A 1 93 ? 8.579 -12.553 -0.264 1.00 65.62 93 TYR A N 1
ATOM 747 C CA . TYR A 1 93 ? 8.083 -13.590 0.635 1.00 65.62 93 TYR A CA 1
ATOM 748 C C . TYR A 1 93 ? 7.199 -12.927 1.690 1.00 65.62 93 TYR A C 1
ATOM 750 O O . TYR A 1 93 ? 7.679 -12.306 2.637 1.00 65.62 93 TYR A O 1
ATOM 758 N N . PHE A 1 94 ? 5.889 -13.021 1.501 1.00 62.94 94 PHE A N 1
ATOM 759 C CA . PHE A 1 94 ? 4.927 -12.634 2.512 1.00 62.94 94 PHE A CA 1
ATOM 760 C C . PHE A 1 94 ? 4.672 -13.865 3.385 1.00 62.94 94 PHE A C 1
ATOM 762 O O . PHE A 1 94 ? 4.218 -14.881 2.850 1.00 62.94 94 PHE A O 1
ATOM 769 N N . PRO A 1 95 ? 4.951 -13.835 4.702 1.00 68.94 95 PRO A N 1
ATOM 770 C CA . PRO A 1 95 ? 4.619 -14.946 5.582 1.00 68.94 95 PRO A CA 1
ATOM 771 C C . PRO A 1 95 ? 3.089 -15.037 5.699 1.00 68.94 95 PRO A C 1
ATOM 773 O O . PRO A 1 95 ? 2.474 -14.501 6.618 1.00 68.94 95 PRO A O 1
ATOM 776 N N . LEU A 1 96 ? 2.460 -15.704 4.725 1.00 74.44 96 LEU A N 1
ATOM 777 C CA . LEU A 1 96 ? 1.018 -15.940 4.667 1.00 74.44 96 LEU A CA 1
ATOM 778 C C . LEU A 1 96 ? 0.584 -16.869 5.802 1.00 74.44 96 LEU A C 1
ATOM 780 O O . LEU A 1 96 ? -0.482 -16.669 6.373 1.00 74.44 96 LEU A O 1
ATOM 784 N N . LYS A 1 97 ? 1.430 -17.841 6.173 1.00 78.62 97 LYS A N 1
ATOM 785 C CA . LYS A 1 97 ? 1.101 -18.883 7.157 1.00 78.62 97 LYS A CA 1
ATOM 786 C C . LYS A 1 97 ? 0.645 -18.312 8.515 1.00 78.62 97 LYS A C 1
ATOM 788 O O . LYS A 1 97 ? -0.472 -18.635 8.905 1.00 78.62 97 LYS A O 1
ATOM 793 N N . PRO A 1 98 ? 1.377 -17.398 9.191 1.00 82.19 98 PRO A N 1
ATOM 794 C CA . PRO A 1 98 ? 0.936 -16.849 10.481 1.00 82.19 98 PRO A CA 1
ATOM 795 C C . PRO A 1 98 ? -0.289 -15.933 10.383 1.00 82.19 98 PRO A C 1
ATOM 797 O O . PRO A 1 98 ? -0.977 -15.689 11.374 1.00 82.19 98 PRO A O 1
ATOM 800 N N . ARG A 1 99 ? -0.537 -15.350 9.205 1.00 80.75 99 ARG A N 1
ATOM 801 C CA . ARG A 1 99 ? -1.692 -14.476 8.983 1.00 80.75 99 ARG A CA 1
ATOM 802 C C . ARG A 1 99 ? -2.951 -15.301 8.718 1.00 80.75 99 ARG A C 1
ATOM 804 O O . ARG A 1 99 ? -3.975 -15.020 9.326 1.00 80.75 99 ARG A O 1
ATOM 811 N N . LEU A 1 100 ? -2.848 -16.340 7.890 1.00 79.19 100 LEU A N 1
ATOM 812 C CA . LEU A 1 100 ? -3.914 -17.314 7.657 1.00 79.19 100 LEU A CA 1
ATOM 813 C C . LEU A 1 100 ? -4.263 -18.065 8.944 1.00 79.19 100 LEU A C 1
ATOM 815 O O . LEU A 1 100 ? -5.432 -18.134 9.292 1.00 79.19 100 LEU A O 1
ATOM 819 N N . GLN A 1 101 ? -3.268 -18.528 9.708 1.00 83.81 101 GLN A N 1
ATOM 820 C CA . GLN A 1 101 ? -3.504 -19.153 11.016 1.00 83.81 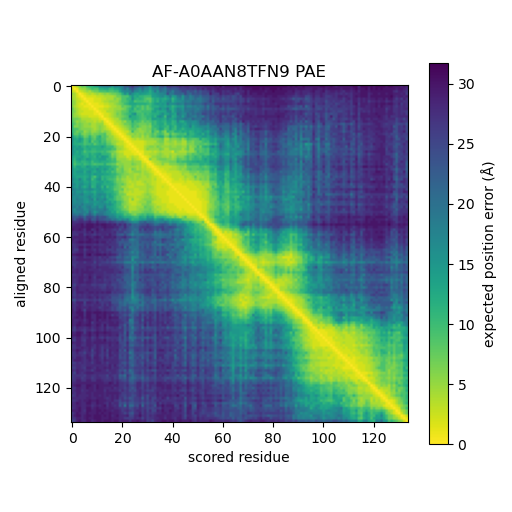101 GLN A CA 1
ATOM 821 C C . GLN A 1 101 ? -4.341 -18.251 11.933 1.00 83.81 101 GLN A C 1
ATOM 823 O O . GLN A 1 101 ? -5.347 -18.699 12.467 1.00 83.81 101 GLN A O 1
ATOM 828 N N . ARG A 1 102 ? -4.005 -16.957 12.037 1.00 86.19 102 ARG A N 1
ATOM 829 C CA . ARG A 1 102 ? -4.796 -15.994 12.824 1.00 86.19 102 ARG A CA 1
ATOM 830 C C . ARG A 1 102 ? -6.235 -15.822 12.329 1.00 86.19 102 ARG A C 1
ATOM 832 O O . ARG A 1 102 ? -7.128 -15.691 13.158 1.00 86.19 102 ARG A O 1
ATOM 839 N N . LEU A 1 103 ? -6.465 -15.829 11.014 1.00 82.44 103 LEU A N 1
ATOM 840 C CA . LEU A 1 103 ? -7.815 -15.784 10.431 1.00 82.44 103 LEU A CA 1
ATOM 841 C C . LEU A 1 103 ? -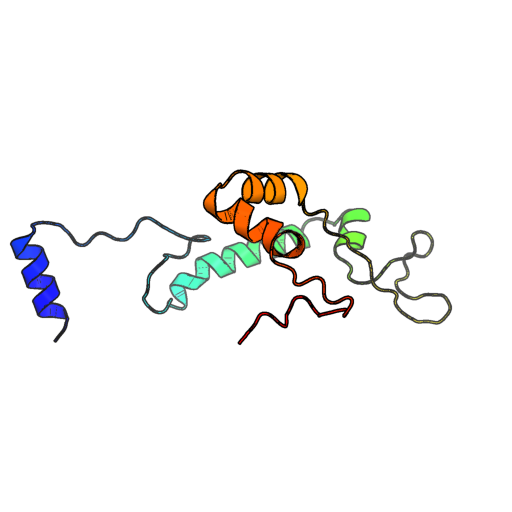8.658 -16.994 10.865 1.00 82.44 103 LEU A C 1
ATOM 843 O O . LEU A 1 103 ? -9.814 -16.818 11.240 1.00 82.44 103 LEU A O 1
ATOM 847 N N . PHE A 1 104 ? -8.065 -18.192 10.887 1.00 82.44 104 PHE A N 1
ATOM 848 C CA . PHE A 1 104 ? -8.740 -19.426 11.307 1.00 82.44 104 PHE A CA 1
ATOM 849 C C . PHE A 1 104 ? -8.894 -19.580 12.832 1.00 82.44 104 PHE A C 1
ATOM 851 O O . PHE A 1 104 ? -9.717 -20.372 13.273 1.00 82.44 104 PHE A O 1
ATOM 858 N N . MET A 1 105 ? -8.152 -18.823 13.651 1.00 86.50 105 MET A N 1
ATOM 859 C CA . MET A 1 105 ? -8.282 -18.844 15.122 1.00 86.50 105 MET A CA 1
ATOM 860 C C . MET A 1 105 ? -9.491 -18.049 15.644 1.00 86.50 105 MET A C 1
ATOM 862 O O . MET A 1 105 ? -9.898 -18.227 16.790 1.00 86.50 105 MET A O 1
ATOM 866 N N 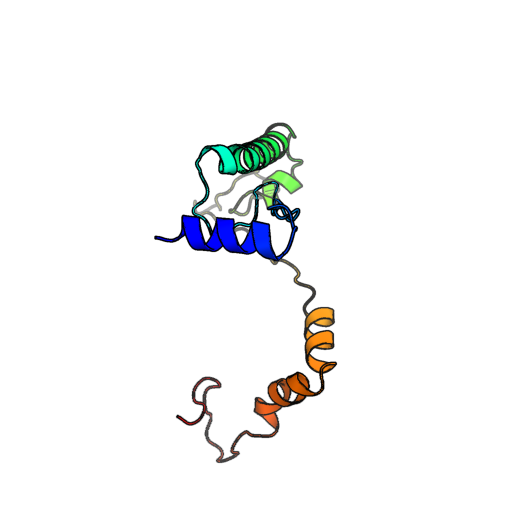. SER A 1 106 ? -10.058 -17.155 14.833 1.00 88.75 106 SER A N 1
ATOM 867 C CA . SER A 1 106 ? -11.277 -16.418 15.175 1.00 88.75 106 SER A CA 1
ATOM 868 C C . SER A 1 106 ? -12.493 -17.269 14.836 1.00 88.75 106 SER A C 1
ATOM 870 O O . SER A 1 106 ? -12.740 -17.531 13.663 1.00 88.75 106 SER A O 1
ATOM 872 N N . THR A 1 107 ? -13.300 -17.640 15.829 1.00 84.25 107 THR A N 1
ATOM 873 C CA . THR A 1 107 ? -14.535 -18.413 15.603 1.00 84.25 107 THR A CA 1
ATOM 874 C C . THR A 1 107 ? -15.463 -17.725 14.599 1.00 84.25 107 THR A C 1
ATOM 876 O O . THR A 1 107 ? -15.917 -18.358 13.653 1.00 84.25 107 THR A O 1
ATOM 879 N N . LYS A 1 108 ? -15.644 -16.402 14.720 1.00 85.12 108 LYS A N 1
ATOM 880 C CA . LYS A 1 108 ? -16.474 -15.584 13.814 1.00 85.12 108 LYS A CA 1
ATOM 881 C C . LYS A 1 108 ? -15.973 -15.548 12.370 1.00 85.12 108 LYS A C 1
ATOM 883 O O . LYS A 1 108 ? -16.762 -15.361 11.456 1.00 85.12 108 LYS A O 1
ATOM 888 N N . THR A 1 109 ? -14.659 -15.620 12.170 1.00 85.44 109 THR A N 1
ATOM 889 C CA . THR A 1 109 ? -14.042 -15.463 10.842 1.00 85.4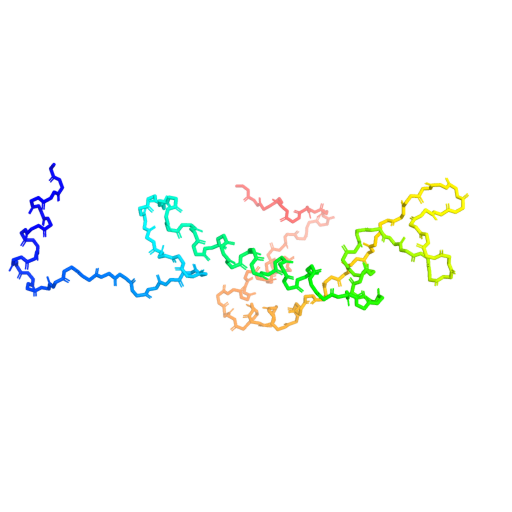4 109 THR A CA 1
ATOM 890 C C . THR A 1 109 ? -13.761 -16.817 10.202 1.00 85.44 109 THR A C 1
ATOM 892 O O . THR A 1 109 ? -13.791 -16.927 8.983 1.00 85.44 109 THR A O 1
ATOM 895 N N . SER A 1 110 ? -13.542 -17.853 11.014 1.00 84.31 110 SER A N 1
ATOM 896 C CA . SER A 1 110 ? -13.296 -19.224 10.569 1.00 84.31 110 SER A CA 1
ATOM 897 C C . SER A 1 110 ? -14.439 -19.777 9.718 1.00 84.31 110 SER A C 1
ATOM 899 O O . SER A 1 110 ? -14.165 -20.390 8.692 1.00 84.31 110 SER A O 1
ATOM 901 N N . THR A 1 111 ? -15.691 -19.469 10.069 1.00 82.12 111 THR A N 1
ATOM 902 C CA . THR A 1 111 ? -16.883 -19.851 9.299 1.00 82.12 111 THR A CA 1
ATOM 903 C C . THR A 1 111 ? -16.898 -19.206 7.912 1.00 82.12 111 THR A C 1
ATOM 905 O O . 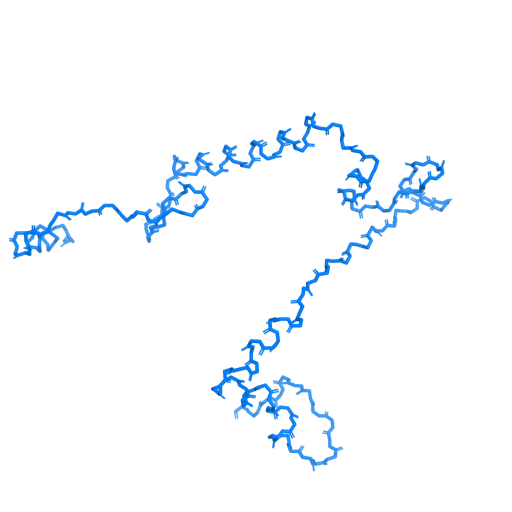THR A 1 111 ? -17.111 -19.879 6.911 1.00 82.12 111 THR A O 1
ATOM 908 N N . LEU A 1 112 ? -16.559 -17.917 7.815 1.00 81.50 112 LEU A N 1
ATOM 909 C CA . LEU A 1 112 ? -16.453 -17.214 6.529 1.00 81.50 112 LEU A CA 1
ATOM 910 C C . LEU A 1 112 ? -15.323 -17.768 5.647 1.00 81.50 112 LEU A C 1
ATOM 912 O O . LEU A 1 112 ? -15.396 -17.695 4.424 1.00 81.50 112 LEU A O 1
ATOM 916 N N . MET A 1 113 ? -14.274 -18.329 6.254 1.00 83.06 113 MET A N 1
ATOM 917 C CA . MET A 1 113 ? -13.155 -18.933 5.524 1.00 83.06 113 MET A CA 1
ATOM 918 C C . MET A 1 113 ? -13.486 -20.322 4.958 1.00 83.06 113 MET A C 1
ATOM 920 O O . MET A 1 113 ? -12.836 -20.742 3.999 1.00 83.06 113 MET A O 1
ATOM 924 N N . THR A 1 114 ? -14.465 -21.038 5.525 1.00 82.38 114 THR A N 1
ATOM 925 C CA . THR A 1 114 ? -14.912 -22.356 5.035 1.00 82.38 114 THR A CA 1
ATOM 926 C C . THR A 1 114 ? -16.146 -22.287 4.135 1.00 82.38 114 THR A C 1
ATOM 928 O O . THR A 1 114 ? -16.491 -23.288 3.509 1.00 82.38 114 THR A O 1
ATOM 931 N N . TRP A 1 115 ? -16.730 -21.096 3.962 1.00 79.44 115 TRP A N 1
ATOM 932 C CA . TRP A 1 115 ? -17.886 -20.824 3.101 1.00 79.44 115 TRP A CA 1
ATOM 933 C C . TRP A 1 115 ? -17.814 -21.496 1.719 1.00 79.44 115 TRP A C 1
ATOM 935 O O . TRP A 1 115 ? -18.751 -22.159 1.288 1.00 79.44 115 TRP A O 1
ATOM 945 N N . HIS A 1 116 ? -16.661 -21.413 1.044 1.00 74.44 116 HIS A N 1
ATOM 946 C CA . HIS A 1 116 ? -16.461 -21.997 -0.291 1.00 74.44 116 HIS A CA 1
ATOM 947 C C . HIS A 1 116 ? -16.626 -23.522 -0.356 1.00 74.44 116 HIS A C 1
ATOM 949 O O . HIS A 1 116 ? -16.778 -24.068 -1.451 1.00 74.44 116 HIS A O 1
ATOM 955 N N . LYS A 1 117 ? -16.512 -24.199 0.788 1.00 77.12 117 LYS A N 1
ATOM 956 C CA . LYS A 1 117 ? -16.652 -25.646 0.928 1.00 77.12 117 LYS A CA 1
ATOM 957 C C . LYS A 1 117 ? -18.025 -26.012 1.482 1.00 77.12 117 LYS A C 1
ATOM 959 O O . LYS A 1 117 ? -18.647 -26.925 0.957 1.00 77.12 117 LYS A O 1
ATOM 964 N N . ASP A 1 118 ? -18.458 -25.320 2.531 1.00 78.69 118 ASP A N 1
ATOM 965 C CA . ASP A 1 118 ? -19.612 -25.742 3.326 1.00 78.69 118 ASP A CA 1
ATOM 966 C C . ASP A 1 118 ? -20.943 -25.209 2.765 1.00 78.69 118 ASP A C 1
ATOM 968 O O . ASP A 1 118 ? -21.966 -25.873 2.889 1.00 78.69 118 ASP A O 1
ATOM 972 N N . GLU A 1 119 ? -20.937 -24.044 2.108 1.00 74.19 119 GLU A N 1
ATOM 973 C CA . GLU A 1 119 ? -22.148 -23.384 1.585 1.00 74.19 119 GLU A CA 1
ATOM 974 C C . GLU A 1 119 ? -22.229 -23.388 0.049 1.00 74.19 119 GLU A C 1
ATOM 976 O O . GLU A 1 119 ? -23.083 -22.733 -0.554 1.00 74.19 119 GLU A O 1
ATOM 981 N N . ARG A 1 120 ? -21.341 -24.127 -0.625 1.00 74.69 120 ARG A N 1
ATOM 982 C CA . ARG A 1 120 ? -21.376 -24.239 -2.085 1.00 74.69 120 ARG A CA 1
ATOM 983 C C . ARG A 1 120 ? -22.503 -25.184 -2.505 1.00 74.69 120 ARG A C 1
ATOM 985 O O . ARG A 1 120 ? -22.522 -26.345 -2.113 1.00 74.69 120 ARG A O 1
ATOM 992 N N . VAL A 1 121 ? -23.408 -24.699 -3.353 1.00 75.94 121 VAL A N 1
ATOM 993 C CA . VAL A 1 121 ? -24.397 -25.549 -4.032 1.00 75.94 121 VAL A CA 1
ATOM 994 C C . VAL A 1 121 ? -23.659 -26.460 -5.015 1.00 75.94 121 VAL A C 1
ATOM 996 O O . VAL A 1 121 ? -23.007 -25.963 -5.933 1.00 75.94 121 VAL A O 1
ATOM 999 N N . ASP A 1 122 ? -23.740 -27.775 -4.803 1.00 75.25 122 ASP A N 1
ATOM 1000 C CA . ASP A 1 122 ? -23.164 -28.791 -5.690 1.00 75.25 122 ASP A CA 1
ATOM 1001 C C . ASP A 1 122 ? -24.209 -29.252 -6.714 1.00 75.25 122 ASP A C 1
ATOM 1003 O O . ASP A 1 122 ? -24.849 -30.293 -6.585 1.00 75.25 122 ASP A O 1
ATOM 1007 N N . ASP A 1 123 ? -24.441 -28.404 -7.713 1.00 84.62 123 ASP A N 1
ATOM 1008 C CA . ASP A 1 123 ? -25.305 -28.673 -8.866 1.00 84.62 123 ASP A CA 1
ATOM 1009 C C . ASP A 1 123 ? -24.522 -29.236 -10.068 1.00 84.62 123 ASP A C 1
ATOM 1011 O O . ASP A 1 123 ? -25.063 -29.356 -11.168 1.00 84.62 123 ASP A O 1
ATOM 1015 N N . GLY A 1 124 ? -23.235 -29.559 -9.884 1.00 83.62 124 GLY A N 1
ATOM 1016 C CA . GLY A 1 124 ? -22.334 -29.970 -10.962 1.00 83.62 124 GLY A CA 1
ATOM 1017 C C . GLY A 1 124 ? -21.905 -28.832 -11.900 1.00 83.62 124 GLY A C 1
ATOM 1018 O O . GLY A 1 124 ? -21.224 -29.094 -12.895 1.00 83.62 124 GLY A O 1
ATOM 1019 N N . ILE A 1 125 ? -22.259 -27.573 -11.606 1.00 77.62 125 ILE A N 1
ATOM 1020 C CA . ILE A 1 125 ? -21.930 -26.410 -12.438 1.00 77.62 125 ILE A CA 1
ATOM 1021 C C . ILE A 1 125 ? -20.766 -25.621 -11.817 1.00 77.62 125 ILE A C 1
ATOM 1023 O O . ILE A 1 125 ? -20.735 -25.271 -10.635 1.00 77.62 125 ILE A O 1
ATOM 1027 N N . MET A 1 126 ? -19.764 -25.290 -12.635 1.00 77.25 126 MET A N 1
ATOM 1028 C CA . MET A 1 126 ? -18.613 -24.499 -12.196 1.00 77.25 126 MET A CA 1
ATOM 1029 C C . MET A 1 126 ? -18.983 -23.013 -12.063 1.00 77.25 126 MET A C 1
ATOM 1031 O O . MET A 1 126 ? -18.942 -22.267 -13.035 1.00 77.25 126 MET A O 1
ATOM 1035 N N . ARG A 1 127 ? -19.313 -22.570 -10.845 1.00 74.31 127 ARG A N 1
ATOM 1036 C CA . ARG A 1 127 ? -19.550 -21.149 -10.517 1.00 74.31 127 ARG A CA 1
ATOM 1037 C C . ARG A 1 127 ? -18.269 -20.428 -10.089 1.00 74.31 127 ARG A C 1
ATOM 1039 O O . ARG A 1 127 ? -17.439 -21.020 -9.379 1.00 74.31 127 ARG A O 1
ATOM 1046 N N . HIS A 1 128 ? -18.119 -19.167 -10.502 1.00 68.50 128 HIS A N 1
ATOM 1047 C CA . HIS A 1 128 ? -17.006 -18.309 -10.099 1.00 68.50 128 HIS A CA 1
ATOM 1048 C C . HIS A 1 128 ? -17.209 -17.831 -8.642 1.00 68.50 128 HIS A C 1
ATOM 1050 O O . HIS A 1 128 ? -18.342 -17.570 -8.244 1.00 68.50 128 HIS A O 1
ATOM 1056 N N . PRO A 1 129 ? -16.149 -17.669 -7.819 1.00 68.69 129 PRO A N 1
ATOM 1057 C CA . PRO A 1 129 ? -16.278 -17.246 -6.415 1.00 68.69 129 PRO A CA 1
ATOM 1058 C C . PRO A 1 129 ? -16.924 -15.867 -6.191 1.00 68.69 129 PRO A C 1
ATOM 1060 O O . PRO A 1 129 ? -17.247 -15.538 -5.056 1.00 68.69 129 PRO A O 1
ATOM 1063 N N . ALA A 1 130 ? -17.060 -15.057 -7.247 1.00 60.28 130 ALA A N 1
ATOM 1064 C CA . ALA A 1 130 ? -17.666 -13.724 -7.200 1.00 60.28 130 ALA A CA 1
ATOM 1065 C C . ALA A 1 130 ? -19.194 -13.735 -7.384 1.00 60.28 130 ALA A C 1
ATOM 1067 O O . ALA A 1 130 ? -19.837 -12.736 -7.080 1.00 60.28 130 ALA A O 1
ATOM 1068 N N . ASP A 1 131 ? -19.770 -14.849 -7.842 1.00 60.81 131 ASP A N 1
ATOM 1069 C CA . ASP A 1 131 ? -21.203 -14.967 -8.126 1.00 60.81 131 ASP A CA 1
ATOM 1070 C C . ASP A 1 131 ? -21.962 -15.441 -6.874 1.00 60.81 131 ASP A C 1
ATOM 1072 O O . ASP A 1 131 ? -22.729 -16.407 -6.914 1.00 60.81 131 ASP A O 1
ATOM 1076 N N . SER A 1 132 ? -21.707 -14.805 -5.721 1.00 57.03 132 SER A N 1
ATOM 1077 C CA . SER A 1 132 ? -22.571 -14.985 -4.548 1.00 57.03 132 SER A CA 1
ATOM 1078 C C . SER A 1 132 ? -23.985 -14.535 -4.912 1.00 57.03 132 SER A C 1
ATOM 1080 O O . SER A 1 132 ? -24.135 -13.589 -5.684 1.00 57.03 132 SER A O 1
ATOM 1082 N N . MET A 1 133 ? -25.013 -15.196 -4.374 1.00 59.88 133 MET A N 1
ATOM 1083 C CA . MET A 1 133 ? -26.397 -14.812 -4.661 1.00 59.88 133 MET A CA 1
ATOM 1084 C C . MET A 1 133 ? -26.612 -13.318 -4.379 1.00 59.88 133 MET A C 1
ATOM 1086 O O . MET A 1 133 ? -26.216 -12.831 -3.319 1.00 59.88 133 MET A O 1
ATOM 1090 N N . ALA A 1 134 ? -27.171 -12.617 -5.368 1.00 53.00 134 ALA A N 1
ATOM 1091 C CA . ALA A 1 134 ? -27.639 -11.240 -5.253 1.00 53.00 134 ALA A CA 1
ATOM 1092 C C . ALA A 1 134 ? -28.952 -11.176 -4.465 1.00 53.00 134 ALA A C 1
ATOM 1094 O O . ALA A 1 134 ? -29.746 -12.140 -4.581 1.00 53.00 134 ALA A O 1
#

Nearest PDB structures (foldseek):
  7b93-assembly1_i  TM=2.679E-01  e=1.047E+00  Mus musculus
  7sqc-assembly1_S3  TM=1.843E-01  e=7.405E+00  Chlamydomonas reinhardtii

Solvent-accessible surface area (backbone atoms only — not comparable to full-atom values): 8671 Å² total; per-residue (Å²): 131,70,63,65,63,54,52,54,48,33,69,73,67,70,54,74,93,76,77,80,88,57,54,58,80,77,26,75,74,60,98,61,86,81,51,74,75,53,43,47,56,44,50,52,53,51,50,52,52,49,47,58,64,68,73,43,82,57,51,72,66,50,48,53,71,70,35,68,43,36,61,39,91,87,76,70,39,47,48,48,100,82,68,50,69,43,73,44,86,80,79,79,87,67,79,53,65,72,54,52,52,54,46,57,69,34,75,84,48,30,57,69,72,44,37,83,71,76,71,52,80,87,79,88,64,94,75,62,94,82,72,62,87,129

Secondary structure (DSSP, 8-state):
-HHHHHHHHHHHH----PPP--EETTEE--SSPPPHHHHHHHHHHHHHHHHHHHHS---HHHHHHH-SBPPPTTT--SB-TTS-B-B--------HHHHHHHHHH-HHHHHHHHHHHHS---SS----TT----

pLDDT: mean 75.42, std 8.75, range [45.94, 89.62]